Protein AF-A0A5E9G5H1-F1 (afdb_monomer_lite)

pLDDT: mean 91.34, std 8.11, range [57.41, 97.75]

Secondary structure (DSSP, 8-state):
-HHHHHHHHHHHHHHHHHHHS------GGGHHHHHHHTT--HHHHHHHTTS-HHHHHHHHTTSS--HHHHHHHHHHHHHHHHHHT-

Sequence (86 aa):
RHILRCLKRFIAREIYRILTDPHPITSVEDLRPKRVALGMSMQVTANHCGVAQGTISRLERGINVNYDLARHYRTWLDQQSATITT

Radius of gyration: 17.48 Å; chains: 1; bounding box: 41×34×41 Å

Foldseek 3Di:
DVVVVVVVVVVVVVVVCCVVPVDPPPDLCVLVVLCVVLVHDLVVLCVVLVHDSVVSVCCNVVNDPDPVSSVVSVVVSVVSVVVVVD

InterPro domains:
  IPR001387 Cro/C1-type, helix-turn-helix domain [cd00093] (29-62)
  IPR010982 Lambda repressor-like, DNA-binding domain superfamily [G3DSA:1.10.260.40] (24-84)
  IPR010982 Lambda repressor-like, DNA-binding domain superfamily [SSF47413] (27-73)

Structure (mmCIF, N/CA/C/O backbone):
data_AF-A0A5E9G5H1-F1
#
_entry.id   AF-A0A5E9G5H1-F1
#
loop_
_atom_site.group_PDB
_atom_site.id
_atom_site.type_symbol
_atom_site.label_atom_id
_atom_site.label_alt_id
_atom_site.label_comp_id
_atom_site.label_asym_id
_atom_site.label_entity_id
_atom_site.label_seq_id
_atom_site.pdbx_PDB_ins_code
_atom_site.Cartn_x
_atom_site.Cartn_y
_atom_site.Cartn_z
_atom_site.occupancy
_atom_site.B_iso_or_equiv
_atom_site.auth_seq_id
_atom_site.auth_comp_id
_atom_site.auth_asym_id
_atom_site.auth_atom_id
_atom_site.pdbx_PDB_model_num
ATOM 1 N N . ARG A 1 1 ? 15.038 -25.795 -25.981 1.00 71.94 1 ARG A N 1
ATOM 2 C CA . ARG A 1 1 ? 15.029 -24.548 -26.801 1.00 71.94 1 ARG A CA 1
ATOM 3 C C . ARG A 1 1 ? 13.681 -23.799 -26.793 1.00 71.94 1 ARG A C 1
ATOM 5 O O . ARG A 1 1 ? 13.696 -22.575 -26.793 1.00 71.94 1 ARG A O 1
ATOM 12 N N . HIS A 1 2 ? 12.524 -24.477 -26.749 1.00 88.94 2 HIS A N 1
ATOM 13 C CA . HIS A 1 2 ? 11.201 -23.825 -26.851 1.00 88.94 2 HIS A CA 1
ATOM 14 C C . HIS A 1 2 ? 10.781 -23.002 -25.620 1.00 88.94 2 HIS A C 1
ATOM 16 O O . HIS A 1 2 ? 10.186 -21.943 -25.792 1.00 88.94 2 HIS A O 1
ATOM 22 N N . ILE A 1 3 ? 11.150 -23.429 -24.407 1.00 93.75 3 ILE A N 1
ATOM 23 C CA . ILE A 1 3 ? 10.784 -22.752 -23.147 1.00 93.75 3 ILE A CA 1
ATOM 24 C C . ILE A 1 3 ? 11.292 -21.305 -23.113 1.00 93.75 3 ILE A C 1
ATOM 26 O O . ILE A 1 3 ? 10.521 -20.384 -22.863 1.00 93.75 3 ILE A O 1
ATOM 30 N N . LEU A 1 4 ? 12.561 -21.082 -23.472 1.00 96.56 4 LEU A N 1
ATOM 31 C CA . LEU A 1 4 ? 13.149 -19.738 -23.523 1.00 96.56 4 LEU A CA 1
ATOM 32 C C . LEU A 1 4 ? 12.430 -18.822 -24.523 1.00 96.56 4 LEU A C 1
ATOM 34 O O . LEU A 1 4 ? 12.256 -17.636 -24.257 1.00 96.56 4 LEU A O 1
ATOM 38 N N . ARG A 1 5 ? 11.980 -19.358 -25.665 1.00 96.38 5 ARG A N 1
ATOM 39 C CA . ARG A 1 5 ? 11.202 -18.593 -26.651 1.00 96.38 5 ARG A CA 1
ATOM 40 C C . ARG A 1 5 ? 9.825 -18.215 -26.099 1.00 96.38 5 ARG A C 1
ATOM 42 O O . ARG A 1 5 ? 9.397 -17.080 -26.294 1.00 96.38 5 ARG A O 1
ATOM 49 N N . CYS A 1 6 ? 9.148 -19.139 -25.415 1.00 96.75 6 CYS A N 1
ATOM 50 C CA . CYS A 1 6 ? 7.860 -18.874 -24.772 1.00 96.75 6 CYS A CA 1
ATOM 51 C C . CYS A 1 6 ? 7.991 -17.808 -23.679 1.00 96.75 6 CYS A C 1
ATOM 53 O O . CYS A 1 6 ? 7.219 -16.853 -23.687 1.00 96.75 6 CYS A O 1
ATOM 55 N N . LEU A 1 7 ? 9.011 -17.915 -22.822 1.00 97.75 7 LEU A N 1
ATOM 56 C CA . LEU A 1 7 ? 9.279 -16.938 -21.767 1.00 97.75 7 LEU A CA 1
ATOM 57 C C . LEU A 1 7 ? 9.546 -15.542 -22.343 1.00 97.75 7 LEU A C 1
ATOM 59 O O . LEU A 1 7 ? 8.889 -14.583 -21.954 1.00 97.75 7 LEU A O 1
ATOM 63 N N . LYS A 1 8 ? 10.444 -15.426 -23.331 1.00 96.94 8 LYS A N 1
ATOM 64 C CA . LYS A 1 8 ? 10.730 -14.141 -23.992 1.00 96.94 8 LYS A CA 1
ATOM 65 C C . LYS A 1 8 ? 9.477 -13.518 -24.606 1.00 96.94 8 LYS A C 1
ATOM 67 O O . LYS A 1 8 ? 9.258 -12.321 -24.465 1.00 96.94 8 LYS A O 1
ATOM 72 N N . ARG A 1 9 ? 8.637 -14.326 -25.264 1.00 96.88 9 ARG A N 1
ATOM 73 C CA . ARG A 1 9 ? 7.387 -13.847 -25.872 1.00 96.88 9 ARG A CA 1
ATOM 74 C C . ARG A 1 9 ? 6.356 -13.430 -24.823 1.00 96.88 9 ARG A C 1
ATOM 76 O O . ARG A 1 9 ? 5.610 -12.492 -25.075 1.00 96.88 9 ARG A O 1
ATOM 83 N N . PHE A 1 10 ? 6.298 -14.114 -23.682 1.00 97.00 10 PHE A N 1
ATOM 84 C CA . PHE A 1 10 ? 5.446 -13.724 -22.561 1.00 97.00 10 PHE A CA 1
ATOM 85 C C . PHE A 1 10 ? 5.890 -12.376 -21.984 1.00 97.00 10 PHE A C 1
ATOM 87 O O . PHE A 1 10 ? 5.096 -11.444 -21.964 1.00 97.00 10 PHE A O 1
ATOM 94 N N . ILE A 1 11 ? 7.176 -12.238 -21.647 1.00 95.31 11 ILE A N 1
ATOM 95 C CA . ILE A 1 11 ? 7.750 -10.990 -21.123 1.00 95.31 11 ILE A CA 1
ATOM 96 C C . ILE A 1 11 ? 7.511 -9.828 -22.095 1.00 95.31 11 ILE A C 1
ATOM 98 O O . ILE A 1 11 ? 7.030 -8.779 -21.685 1.00 95.31 11 ILE A O 1
ATOM 102 N N . ALA A 1 12 ? 7.784 -10.014 -23.391 1.00 97.31 12 ALA A N 1
ATOM 103 C CA . ALA A 1 12 ? 7.580 -8.967 -24.393 1.00 97.31 12 ALA A CA 1
ATOM 104 C C . ALA A 1 12 ? 6.111 -8.526 -24.506 1.00 97.31 12 ALA A C 1
ATOM 106 O O . ALA A 1 12 ? 5.846 -7.338 -24.662 1.00 97.31 12 ALA A O 1
ATOM 107 N N . ARG A 1 13 ? 5.156 -9.463 -24.408 1.00 95.62 13 ARG A N 1
ATOM 108 C CA . ARG A 1 13 ? 3.721 -9.134 -24.389 1.00 95.62 13 ARG A CA 1
ATOM 109 C C . ARG A 1 13 ? 3.329 -8.371 -23.134 1.00 95.62 13 ARG A C 1
ATOM 111 O O . ARG A 1 13 ? 2.530 -7.451 -23.236 1.00 95.62 13 ARG A O 1
ATOM 118 N N . GLU A 1 14 ? 3.882 -8.747 -21.986 1.00 93.75 14 GLU A N 1
ATOM 119 C CA . GLU A 1 14 ? 3.569 -8.091 -20.720 1.00 93.75 14 GLU A CA 1
ATOM 120 C C . GLU A 1 14 ? 4.120 -6.660 -20.685 1.00 93.75 14 GLU A C 1
ATOM 122 O O . GLU A 1 14 ? 3.402 -5.724 -20.346 1.00 93.75 14 GLU A O 1
ATOM 127 N N . ILE A 1 15 ? 5.354 -6.466 -21.166 1.00 93.06 15 ILE A N 1
ATOM 128 C CA . ILE A 1 15 ? 5.942 -5.135 -21.364 1.00 93.06 15 ILE A CA 1
ATOM 129 C C . ILE A 1 15 ? 5.096 -4.318 -22.344 1.00 93.06 15 ILE A C 1
ATOM 131 O O . ILE A 1 15 ? 4.743 -3.185 -22.037 1.00 93.06 15 ILE A O 1
ATOM 135 N N . TYR A 1 16 ? 4.746 -4.887 -23.504 1.00 95.06 16 TYR A N 1
ATOM 136 C CA . TYR A 1 16 ? 3.909 -4.202 -24.489 1.00 95.06 16 TYR A CA 1
ATOM 137 C C . TYR A 1 16 ? 2.574 -3.764 -23.878 1.00 95.06 16 TYR A C 1
ATOM 139 O O . TYR A 1 16 ? 2.231 -2.596 -24.001 1.00 95.06 16 TYR A O 1
ATOM 147 N N . ARG A 1 17 ? 1.881 -4.654 -23.151 1.00 90.31 17 ARG A N 1
ATOM 148 C CA . ARG A 1 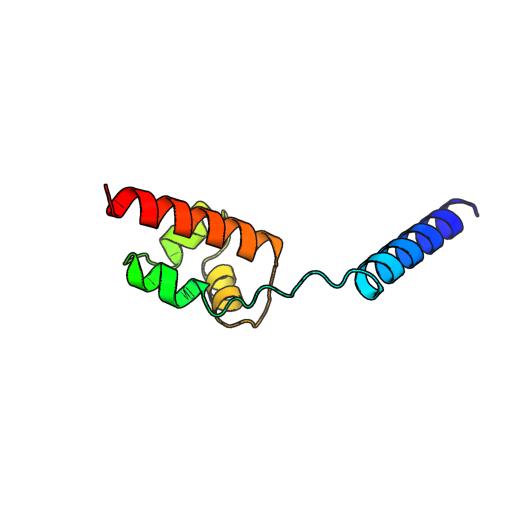17 ? 0.612 -4.347 -22.477 1.00 90.31 17 ARG A CA 1
ATOM 149 C C . ARG A 1 17 ? 0.749 -3.163 -21.521 1.00 90.31 17 ARG A C 1
ATOM 151 O O . ARG A 1 17 ? -0.060 -2.248 -21.601 1.00 90.31 17 ARG A O 1
ATOM 158 N N . ILE A 1 18 ? 1.776 -3.160 -20.668 1.00 88.38 18 ILE A N 1
ATOM 159 C CA . ILE A 1 18 ? 2.024 -2.076 -19.701 1.00 88.38 18 ILE A CA 1
ATOM 160 C C . ILE A 1 18 ? 2.330 -0.749 -20.410 1.00 88.38 18 ILE A C 1
ATOM 162 O O . ILE A 1 18 ? 1.901 0.303 -19.947 1.00 88.38 18 ILE A O 1
ATOM 166 N N . LEU A 1 19 ? 3.064 -0.786 -21.526 1.00 90.81 19 LEU A N 1
ATOM 167 C CA . LEU A 1 19 ? 3.394 0.414 -22.298 1.00 90.81 19 LEU A CA 1
ATOM 168 C C . LEU A 1 19 ? 2.185 0.983 -23.053 1.00 90.81 19 LEU A C 1
ATOM 170 O O . LEU A 1 19 ? 2.078 2.199 -23.184 1.00 90.81 19 LEU A O 1
ATOM 174 N N . THR A 1 20 ? 1.300 0.128 -23.574 1.00 93.38 20 THR A N 1
ATOM 175 C CA . THR A 1 20 ? 0.133 0.557 -24.364 1.00 93.38 20 THR A CA 1
ATOM 176 C C . THR A 1 20 ? -1.091 0.897 -23.527 1.00 93.38 20 THR A C 1
ATOM 178 O O . THR A 1 20 ? -1.883 1.736 -23.936 1.00 93.38 20 THR A O 1
ATOM 181 N N . ASP A 1 21 ? -1.256 0.236 -22.385 1.00 83.44 21 ASP A N 1
ATOM 182 C CA . ASP A 1 21 ? -2.342 0.467 -21.435 1.00 83.44 21 ASP A CA 1
ATOM 183 C C . ASP A 1 21 ? -1.743 0.629 -20.031 1.00 83.44 21 ASP A C 1
ATOM 185 O O . ASP A 1 21 ? -1.807 -0.291 -19.197 1.00 83.44 21 ASP A O 1
ATOM 189 N N . PRO A 1 22 ? -1.069 1.771 -19.780 1.00 75.62 22 PRO A N 1
ATOM 190 C CA . PRO A 1 22 ? -0.525 2.060 -18.471 1.00 75.62 22 PR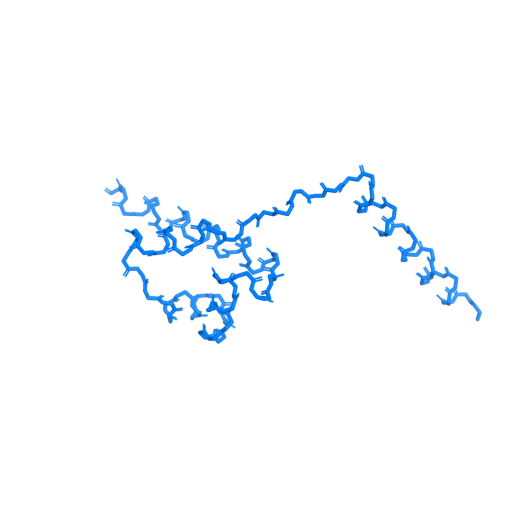O A CA 1
ATOM 191 C C . PRO A 1 22 ? -1.691 2.173 -17.495 1.00 75.62 22 PRO A C 1
ATOM 193 O O . PRO A 1 22 ? -2.396 3.180 -17.442 1.00 75.62 22 PRO A O 1
ATOM 196 N N . HIS A 1 23 ? -1.890 1.117 -16.707 1.00 68.44 23 HIS A N 1
ATOM 197 C CA . HIS A 1 23 ? -2.847 1.161 -15.617 1.00 68.44 23 HIS A CA 1
ATOM 198 C C . HIS A 1 23 ? -2.451 2.311 -14.689 1.00 68.44 23 HIS A C 1
ATOM 200 O O . HIS A 1 23 ? -1.282 2.387 -14.288 1.00 68.44 23 HIS A O 1
ATOM 206 N N . PRO A 1 24 ? -3.389 3.207 -14.337 1.00 65.81 24 PRO A N 1
ATOM 207 C CA . PRO A 1 24 ? -3.075 4.331 -13.482 1.00 65.81 24 PRO A CA 1
ATOM 208 C C . PRO A 1 24 ? -2.528 3.798 -12.161 1.00 65.81 24 PRO A C 1
ATOM 210 O O . PRO A 1 24 ? -3.198 3.051 -11.439 1.00 65.81 24 PRO A O 1
ATOM 213 N N . ILE A 1 25 ? -1.288 4.184 -11.859 1.00 68.06 25 ILE A N 1
ATOM 214 C CA . ILE A 1 25 ? -0.663 3.964 -10.561 1.00 68.06 25 ILE A CA 1
ATOM 215 C C . ILE A 1 25 ? -1.581 4.628 -9.539 1.00 68.06 25 ILE A C 1
ATOM 217 O O . ILE A 1 25 ? -1.641 5.852 -9.436 1.00 68.06 25 ILE A O 1
ATOM 221 N N . THR A 1 26 ? -2.370 3.823 -8.831 1.00 72.31 26 THR A N 1
ATOM 222 C CA . THR A 1 26 ? -3.327 4.358 -7.865 1.00 72.31 26 THR A CA 1
ATOM 223 C C . THR A 1 26 ? -2.542 4.805 -6.639 1.00 72.31 26 THR A C 1
ATOM 225 O O . THR A 1 26 ? -2.100 3.965 -5.849 1.00 72.31 26 THR A O 1
ATOM 228 N N . SER A 1 27 ? -2.346 6.122 -6.512 1.00 84.50 27 SER A N 1
ATOM 229 C CA . SER A 1 27 ? -1.633 6.753 -5.393 1.00 84.50 27 SER A CA 1
ATOM 230 C C . SER A 1 27 ? -2.134 6.218 -4.059 1.00 84.50 27 SER A C 1
ATOM 232 O O . SER A 1 27 ? -3.336 6.181 -3.848 1.00 84.50 27 SER A O 1
ATOM 234 N N . VAL A 1 28 ? -1.221 5.814 -3.173 1.00 91.19 28 VAL A N 1
AT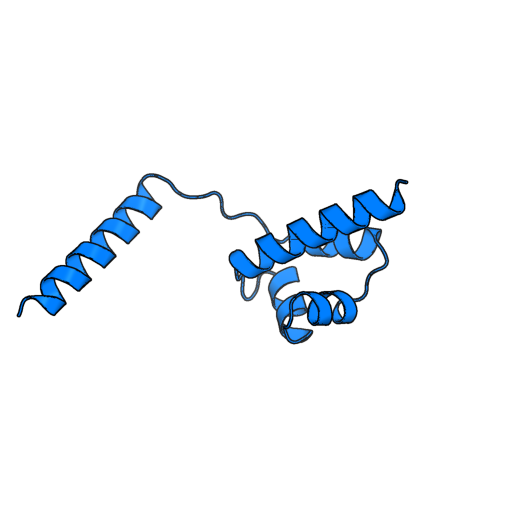OM 235 C CA . VAL A 1 28 ? -1.499 5.269 -1.826 1.00 91.19 28 VAL A CA 1
ATOM 236 C C . VAL A 1 28 ? -1.747 6.335 -0.759 1.00 91.19 28 VAL A C 1
ATOM 238 O O . VAL A 1 28 ? -1.982 6.001 0.401 1.00 91.19 28 VAL A O 1
ATOM 241 N N . GLU A 1 29 ? -1.707 7.610 -1.142 1.00 91.19 29 GLU A N 1
ATOM 242 C CA . GLU A 1 29 ? -1.860 8.751 -0.235 1.00 91.19 29 GLU A CA 1
ATOM 243 C C . GLU A 1 29 ? -3.248 8.821 0.415 1.00 91.19 29 GLU A C 1
ATOM 245 O O . GLU A 1 29 ? -3.387 9.377 1.501 1.00 91.19 29 GLU A O 1
ATOM 250 N N . ASP A 1 30 ? -4.263 8.210 -0.200 1.00 92.56 30 ASP A N 1
ATOM 251 C CA . ASP A 1 30 ? -5.640 8.174 0.297 1.00 92.56 30 ASP A CA 1
ATOM 252 C C . ASP A 1 30 ? -5.846 7.191 1.463 1.00 92.56 30 ASP A C 1
ATOM 254 O O . ASP A 1 30 ? -6.736 7.381 2.296 1.00 92.56 30 ASP A O 1
ATOM 258 N N . LEU A 1 31 ? -5.004 6.157 1.560 1.00 94.44 31 LEU A N 1
ATOM 259 C CA . LEU A 1 31 ? -5.175 5.049 2.503 1.00 94.44 31 LEU A CA 1
ATOM 260 C C . LEU A 1 31 ? -5.116 5.500 3.963 1.00 94.44 31 LEU A C 1
ATOM 262 O O . LEU A 1 31 ? -5.988 5.166 4.768 1.00 94.44 31 LEU A O 1
ATOM 266 N N . ARG A 1 32 ? -4.082 6.271 4.316 1.00 96.25 32 ARG A N 1
ATOM 267 C CA . ARG A 1 32 ? -3.867 6.711 5.697 1.00 96.25 32 ARG A CA 1
ATOM 268 C C . ARG A 1 32 ? -4.958 7.682 6.167 1.00 96.25 32 ARG A C 1
ATOM 270 O O . ARG A 1 32 ? -5.494 7.436 7.248 1.00 96.25 32 ARG A O 1
ATOM 277 N N . PRO A 1 33 ? -5.320 8.738 5.411 1.00 95.69 33 PRO A N 1
ATOM 278 C CA . PRO A 1 33 ? -6.445 9.601 5.758 1.00 95.69 33 PRO A CA 1
ATOM 279 C C . PRO A 1 33 ? -7.750 8.826 5.949 1.00 95.69 33 PRO A C 1
ATOM 281 O O . PRO A 1 33 ? -8.400 9.004 6.976 1.00 95.69 33 PRO A O 1
ATOM 284 N N . LYS A 1 34 ? -8.096 7.909 5.031 1.00 95.69 34 LYS A N 1
ATOM 285 C CA . LYS A 1 34 ? -9.308 7.082 5.149 1.00 95.69 34 LYS A CA 1
ATOM 286 C C . LYS A 1 34 ? -9.306 6.233 6.421 1.00 95.69 34 LYS A C 1
ATOM 288 O O . LYS A 1 34 ? -10.279 6.245 7.167 1.00 95.69 34 LYS A O 1
ATOM 293 N N . ARG A 1 35 ? -8.203 5.538 6.717 1.00 96.31 35 ARG A N 1
ATOM 294 C CA . ARG A 1 35 ? -8.085 4.724 7.938 1.00 96.31 35 ARG A CA 1
ATOM 295 C C . ARG A 1 35 ? -8.242 5.562 9.207 1.00 96.31 35 ARG A C 1
ATOM 297 O O . ARG A 1 35 ? -8.912 5.135 10.144 1.00 96.31 35 ARG A O 1
ATOM 304 N N . VAL A 1 36 ? -7.612 6.737 9.246 1.00 96.38 36 VAL A N 1
ATOM 305 C CA . VAL A 1 36 ? -7.685 7.646 10.399 1.00 96.38 36 VAL A CA 1
ATOM 306 C C . VAL A 1 36 ? -9.095 8.207 10.570 1.00 96.38 36 VAL A C 1
ATOM 308 O O . VAL A 1 36 ? -9.570 8.260 11.700 1.00 96.38 36 VAL A O 1
ATOM 311 N N . ALA A 1 37 ? -9.786 8.550 9.480 1.00 95.06 37 ALA A N 1
ATOM 312 C CA . ALA A 1 37 ? -11.178 9.000 9.523 1.00 95.06 37 ALA A CA 1
ATOM 313 C C . ALA A 1 37 ? -12.125 7.933 10.102 1.00 95.06 37 ALA A C 1
ATOM 315 O O . ALA A 1 37 ? -13.079 8.270 10.794 1.00 95.06 37 ALA A O 1
ATOM 316 N N . LEU A 1 38 ? -11.822 6.650 9.885 1.00 94.69 38 LEU A N 1
ATOM 317 C CA . LEU A 1 38 ? -12.548 5.519 10.472 1.00 94.69 38 LEU A CA 1
ATOM 318 C C . LEU A 1 38 ? -12.091 5.163 11.900 1.00 94.69 38 LEU A C 1
ATOM 320 O O . LEU A 1 38 ? -12.567 4.184 12.468 1.00 94.69 38 LEU A O 1
ATOM 324 N N . GLY A 1 39 ? -11.130 5.895 12.478 1.00 94.88 39 GLY A N 1
ATOM 325 C CA . GLY A 1 39 ? -10.597 5.623 13.818 1.00 94.88 39 GLY A CA 1
ATOM 326 C C . GLY A 1 39 ? -9.826 4.301 13.940 1.00 94.88 39 GLY A C 1
ATOM 327 O O . GLY A 1 39 ? -9.608 3.808 15.045 1.00 94.88 39 GLY A O 1
ATOM 328 N N . MET A 1 40 ? -9.403 3.701 12.823 1.00 95.00 40 MET A N 1
ATOM 329 C CA . MET A 1 40 ? -8.798 2.369 12.816 1.00 95.00 40 MET A CA 1
ATOM 330 C C . MET A 1 40 ? -7.287 2.411 13.050 1.00 95.00 40 MET A C 1
ATOM 332 O O . MET A 1 40 ? -6.557 3.233 12.484 1.00 95.00 40 MET A O 1
ATOM 336 N N . SER A 1 41 ? -6.778 1.465 13.840 1.00 96.06 41 SER A N 1
ATOM 337 C CA . SER A 1 41 ? -5.336 1.290 14.014 1.00 96.06 41 SER A CA 1
ATOM 338 C C . SER A 1 41 ? -4.725 0.539 12.829 1.00 96.06 41 SER A C 1
ATOM 340 O O . SER A 1 41 ? -5.377 -0.267 12.164 1.00 96.06 41 SER A O 1
ATOM 342 N N . MET A 1 42 ? -3.432 0.757 12.585 1.00 96.25 42 MET A N 1
ATOM 343 C CA . MET A 1 42 ? -2.704 0.020 11.544 1.00 96.25 42 MET A CA 1
ATOM 344 C C . MET A 1 42 ? -2.683 -1.488 11.807 1.00 96.25 42 MET A C 1
ATOM 346 O O . MET A 1 42 ? -2.584 -2.268 10.867 1.00 96.25 42 MET A O 1
ATOM 350 N N . GLN A 1 43 ? -2.758 -1.897 13.076 1.00 96.94 43 GLN A N 1
ATOM 351 C CA . GLN A 1 43 ? -2.754 -3.301 13.468 1.00 96.94 43 GLN A CA 1
ATOM 352 C C . GLN A 1 43 ? -4.074 -3.993 13.114 1.00 96.94 43 GLN A C 1
ATOM 354 O O . GLN A 1 43 ? -4.047 -5.122 12.636 1.00 96.94 43 GLN A O 1
ATOM 359 N N . VAL A 1 44 ? -5.213 -3.304 13.251 1.00 96.25 44 VAL A N 1
ATOM 360 C CA . VAL A 1 44 ? -6.519 -3.827 12.806 1.00 96.25 44 VAL A CA 1
ATOM 361 C C . VAL A 1 44 ? -6.497 -4.087 11.300 1.00 96.25 44 VAL A C 1
ATOM 363 O O . VAL A 1 44 ? -6.849 -5.173 10.847 1.00 96.25 44 VAL A O 1
ATOM 366 N N . THR A 1 45 ? -5.996 -3.124 10.529 1.00 95.31 45 THR A N 1
ATOM 367 C CA . THR A 1 45 ? -5.818 -3.277 9.083 1.00 95.31 45 THR A CA 1
ATOM 368 C C . THR A 1 45 ? -4.864 -4.415 8.732 1.00 95.31 45 THR A C 1
ATOM 370 O O . THR A 1 45 ? -5.139 -5.203 7.832 1.00 95.31 45 THR A O 1
ATOM 373 N N . ALA A 1 46 ? -3.733 -4.507 9.433 1.00 96.62 46 ALA A N 1
ATOM 374 C CA . ALA A 1 46 ? -2.729 -5.537 9.202 1.00 96.62 46 ALA A CA 1
ATOM 375 C C . ALA A 1 46 ? -3.315 -6.942 9.402 1.00 96.62 46 ALA A C 1
ATOM 377 O O . ALA A 1 46 ? -3.119 -7.812 8.554 1.00 96.62 46 ALA A O 1
ATOM 378 N N . ASN A 1 47 ? -4.105 -7.121 10.464 1.00 96.62 47 ASN A N 1
ATOM 379 C CA . ASN A 1 47 ? -4.811 -8.364 10.754 1.00 96.62 47 ASN A CA 1
ATOM 380 C C . ASN A 1 47 ? -5.816 -8.716 9.650 1.00 96.62 47 ASN A C 1
ATOM 382 O O . ASN A 1 47 ? -5.834 -9.856 9.198 1.00 96.62 47 ASN A O 1
ATOM 386 N N . HIS A 1 48 ? -6.609 -7.747 9.178 1.00 95.19 48 HIS A N 1
ATOM 387 C CA . HIS A 1 48 ? -7.568 -7.981 8.094 1.00 95.19 48 HIS A CA 1
ATOM 388 C C . HIS A 1 48 ? -6.877 -8.369 6.779 1.00 95.19 48 HIS A C 1
ATOM 390 O O . HIS A 1 48 ? -7.286 -9.308 6.103 1.00 95.19 48 HIS A O 1
ATOM 396 N N . CYS A 1 49 ? -5.797 -7.672 6.430 1.00 93.88 49 CYS A N 1
ATOM 397 C CA . CYS A 1 49 ? -5.044 -7.934 5.209 1.00 93.88 49 CYS A CA 1
ATOM 398 C C . CYS A 1 49 ? -4.091 -9.140 5.317 1.00 93.88 49 CYS A C 1
ATOM 400 O O . CYS A 1 49 ? -3.423 -9.455 4.334 1.00 93.88 49 CYS A O 1
ATOM 402 N N . GLY A 1 50 ? -3.975 -9.787 6.483 1.00 96.00 50 GLY A N 1
ATOM 403 C CA . GLY A 1 50 ? -3.071 -10.923 6.695 1.00 96.00 50 GLY A CA 1
ATOM 404 C C . GLY A 1 50 ? -1.585 -10.577 6.541 1.00 96.00 50 GLY A C 1
ATOM 405 O O . GLY A 1 50 ? -0.791 -11.414 6.116 1.00 96.00 50 GLY A O 1
ATOM 406 N N . VAL A 1 51 ? -1.191 -9.337 6.849 1.00 96.38 51 VAL A N 1
ATOM 407 C CA . VAL A 1 51 ? 0.190 -8.846 6.700 1.00 96.38 51 VAL A CA 1
ATOM 408 C C . VAL A 1 51 ? 0.729 -8.289 8.013 1.00 96.38 51 VAL A C 1
ATOM 410 O O . VAL A 1 51 ? -0.017 -7.946 8.920 1.00 96.38 51 VAL A O 1
ATOM 413 N N . ALA A 1 52 ? 2.049 -8.132 8.119 1.00 96.69 52 ALA A N 1
ATOM 414 C CA . ALA A 1 52 ? 2.649 -7.444 9.258 1.00 96.69 52 ALA A CA 1
ATOM 415 C C . ALA A 1 52 ? 2.280 -5.946 9.277 1.00 96.69 52 ALA A C 1
ATOM 417 O O . ALA A 1 52 ? 2.244 -5.290 8.233 1.00 96.69 52 ALA A O 1
ATOM 418 N N . GLN A 1 53 ? 2.129 -5.354 10.468 1.00 96.88 53 GLN A N 1
ATOM 419 C CA . GLN A 1 53 ? 1.864 -3.913 10.632 1.00 96.88 53 GLN A CA 1
ATOM 420 C C . GLN A 1 53 ? 2.917 -3.033 9.935 1.00 96.88 53 GLN A C 1
ATOM 422 O O . GLN A 1 53 ? 2.592 -2.004 9.340 1.00 96.88 53 GLN A O 1
ATOM 427 N N . GLY A 1 54 ? 4.18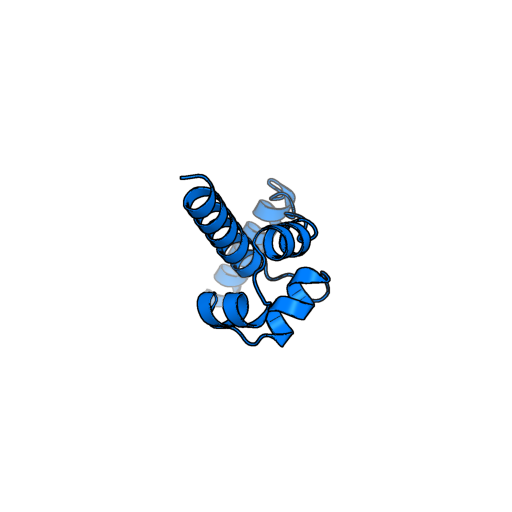6 -3.458 9.942 1.00 96.75 54 GLY A N 1
ATOM 428 C CA . GLY A 1 54 ? 5.263 -2.776 9.221 1.00 96.75 54 GLY A CA 1
ATOM 429 C C . GLY A 1 54 ? 5.060 -2.736 7.700 1.00 96.75 54 GLY A C 1
ATOM 430 O O . GLY A 1 54 ? 5.541 -1.815 7.042 1.00 96.75 54 GLY A O 1
ATOM 431 N N . THR A 1 55 ? 4.329 -3.697 7.128 1.00 95.75 55 THR A N 1
ATOM 432 C CA . THR A 1 55 ? 3.942 -3.697 5.709 1.00 95.75 55 THR A CA 1
ATOM 433 C C . THR A 1 55 ? 2.893 -2.626 5.433 1.00 95.75 55 THR A C 1
ATOM 435 O O . THR A 1 55 ? 3.088 -1.840 4.510 1.00 95.75 55 THR A O 1
ATOM 438 N N . ILE A 1 56 ? 1.864 -2.501 6.281 1.00 96.31 56 ILE A N 1
ATOM 439 C CA . ILE A 1 56 ? 0.882 -1.404 6.189 1.00 96.31 56 ILE A CA 1
ATOM 440 C C . ILE A 1 56 ? 1.577 -0.045 6.338 1.00 96.31 56 ILE A C 1
ATOM 442 O O . ILE A 1 56 ? 1.337 0.865 5.555 1.00 96.31 56 ILE A O 1
ATOM 446 N N . SER A 1 57 ? 2.528 0.078 7.270 1.00 95.81 57 SER A N 1
ATOM 447 C CA . SER A 1 57 ? 3.319 1.304 7.443 1.00 95.81 57 SER A CA 1
ATOM 448 C C . SER A 1 57 ? 4.118 1.697 6.208 1.00 95.81 57 SER A C 1
ATOM 450 O O . SER A 1 57 ? 4.196 2.877 5.870 1.00 95.81 57 SER A O 1
ATOM 452 N N . ARG A 1 58 ? 4.775 0.738 5.553 1.00 95.94 58 ARG A N 1
ATOM 453 C CA . ARG A 1 58 ? 5.547 1.007 4.332 1.00 95.94 58 ARG A CA 1
ATOM 454 C C . ARG A 1 58 ? 4.635 1.335 3.155 1.00 95.94 58 ARG A C 1
ATOM 456 O O . ARG A 1 58 ? 4.994 2.205 2.367 1.00 95.94 58 ARG A O 1
ATOM 463 N N . LEU A 1 59 ? 3.478 0.679 3.076 1.00 94.50 59 LEU A N 1
ATOM 464 C CA . LEU A 1 59 ? 2.464 0.931 2.059 1.00 94.50 59 LEU A CA 1
ATOM 465 C C . LEU A 1 59 ? 1.890 2.347 2.180 1.00 94.50 59 LEU A C 1
ATOM 467 O O . LEU A 1 59 ? 1.936 3.094 1.213 1.00 94.50 59 LEU A O 1
ATOM 471 N N . GLU A 1 60 ? 1.439 2.748 3.373 1.00 94.94 60 GLU A N 1
ATOM 472 C CA . GLU A 1 60 ? 0.880 4.088 3.630 1.00 94.94 60 GLU A CA 1
ATOM 473 C C . GLU A 1 60 ? 1.892 5.223 3.412 1.00 94.94 60 GLU A C 1
ATOM 475 O O . GLU A 1 60 ? 1.501 6.367 3.216 1.00 94.94 60 GLU A O 1
ATOM 480 N N . ARG A 1 61 ? 3.196 4.924 3.461 1.00 93.56 61 ARG A N 1
ATOM 481 C CA . ARG A 1 61 ? 4.281 5.880 3.183 1.00 93.56 61 ARG A CA 1
ATOM 482 C C . ARG A 1 61 ? 4.775 5.848 1.734 1.00 93.56 61 ARG A C 1
ATOM 484 O O . ARG A 1 61 ? 5.709 6.570 1.415 1.00 93.56 61 ARG A O 1
ATOM 491 N N . GLY A 1 62 ? 4.238 4.967 0.890 1.00 90.19 62 GLY A N 1
ATOM 492 C CA . GLY A 1 62 ? 4.684 4.817 -0.499 1.00 90.19 62 GLY A CA 1
ATOM 493 C C . GLY A 1 62 ? 6.074 4.188 -0.684 1.00 90.19 62 GLY A C 1
ATOM 494 O O . GLY A 1 62 ? 6.600 4.207 -1.789 1.00 90.19 62 GLY A O 1
ATOM 495 N N . ILE A 1 63 ? 6.681 3.607 0.359 1.00 88.81 63 ILE A N 1
ATOM 496 C CA . ILE A 1 63 ? 8.061 3.074 0.303 1.00 88.81 63 ILE A CA 1
ATOM 497 C C . ILE A 1 63 ? 8.124 1.723 -0.428 1.00 88.81 63 ILE A C 1
ATOM 499 O O . ILE A 1 63 ? 9.105 1.412 -1.096 1.00 88.81 63 ILE A O 1
ATOM 503 N N . ASN A 1 64 ? 7.097 0.886 -0.279 1.00 83.56 64 ASN A N 1
ATOM 504 C CA . ASN A 1 64 ? 6.980 -0.391 -0.985 1.00 83.56 64 ASN A CA 1
ATOM 505 C C . ASN A 1 64 ? 5.511 -0.591 -1.355 1.00 83.56 64 ASN A C 1
ATOM 507 O O . ASN A 1 64 ? 4.720 -1.109 -0.561 1.00 83.56 64 ASN A O 1
ATOM 511 N N . VAL A 1 65 ? 5.147 -0.080 -2.531 1.00 82.62 65 VAL A N 1
ATOM 512 C CA . VAL A 1 65 ? 3.767 -0.090 -3.010 1.00 82.62 65 VAL A CA 1
ATOM 513 C C . VAL A 1 65 ? 3.473 -1.435 -3.656 1.00 82.62 65 VAL A C 1
ATOM 515 O O . VAL A 1 65 ? 3.791 -1.682 -4.816 1.00 82.62 65 VAL A O 1
ATOM 518 N N . ASN A 1 66 ? 2.838 -2.309 -2.883 1.00 89.81 66 ASN A N 1
ATOM 519 C CA . ASN A 1 66 ? 2.149 -3.468 -3.424 1.00 89.81 66 ASN A CA 1
ATOM 520 C C . ASN A 1 66 ? 0.735 -3.030 -3.843 1.00 89.81 66 ASN A C 1
ATOM 522 O O . ASN A 1 66 ? -0.101 -2.733 -2.988 1.00 89.81 66 ASN A O 1
ATOM 526 N N . TYR A 1 67 ? 0.484 -2.969 -5.153 1.00 87.81 67 TYR A N 1
ATOM 527 C CA . TYR A 1 67 ? -0.782 -2.485 -5.709 1.00 87.81 67 TYR A CA 1
ATOM 528 C C . TYR A 1 67 ? -1.973 -3.399 -5.414 1.00 87.81 67 TYR A C 1
ATOM 530 O O . TYR A 1 67 ? -3.074 -2.894 -5.198 1.00 87.81 67 TYR A O 1
ATOM 538 N N . ASP A 1 68 ? -1.764 -4.713 -5.345 1.00 90.12 68 ASP A N 1
ATOM 539 C CA . ASP A 1 68 ? -2.826 -5.664 -5.003 1.00 90.12 68 ASP A CA 1
ATOM 540 C C . ASP A 1 68 ? -3.245 -5.497 -3.543 1.00 90.12 68 ASP A C 1
ATOM 542 O O . ASP A 1 68 ? -4.434 -5.398 -3.234 1.00 90.12 68 ASP A O 1
ATOM 546 N N . LEU A 1 69 ? -2.262 -5.346 -2.650 1.00 93.38 69 LEU A N 1
ATOM 547 C CA . LEU A 1 69 ? -2.511 -5.030 -1.248 1.00 93.38 69 LEU A CA 1
ATOM 548 C C . LEU A 1 69 ? -3.2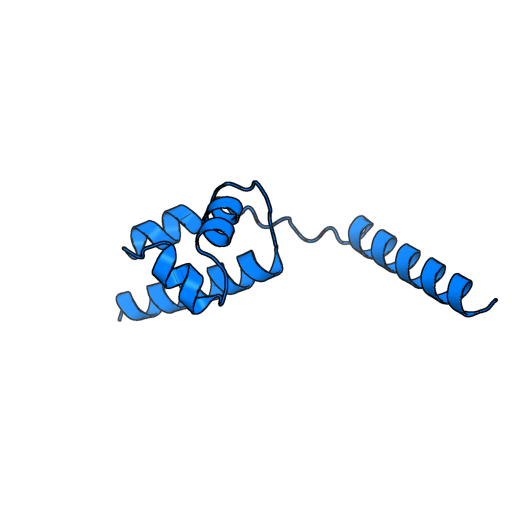01 -3.667 -1.100 1.00 93.38 69 LEU A C 1
ATOM 550 O O . LEU A 1 69 ? -4.148 -3.551 -0.327 1.00 93.38 69 LEU A O 1
ATOM 554 N N . ALA A 1 70 ? -2.767 -2.646 -1.846 1.00 94.06 70 ALA A N 1
ATOM 555 C CA . ALA A 1 70 ? -3.392 -1.323 -1.831 1.00 94.06 70 ALA A CA 1
ATOM 556 C C . ALA A 1 70 ? -4.855 -1.373 -2.294 1.00 94.06 70 ALA A C 1
ATOM 558 O O . ALA A 1 70 ? -5.710 -0.715 -1.705 1.00 94.06 70 ALA A O 1
ATOM 559 N N . ARG A 1 71 ? -5.153 -2.161 -3.334 1.00 92.88 71 ARG A N 1
ATOM 560 C CA . ARG A 1 71 ? -6.515 -2.373 -3.835 1.00 92.88 71 ARG A CA 1
ATOM 561 C C . ARG A 1 71 ? -7.381 -3.058 -2.783 1.00 92.88 71 ARG A C 1
ATOM 563 O O . ARG A 1 71 ? -8.430 -2.523 -2.445 1.00 92.88 71 ARG A O 1
ATOM 570 N N . HIS A 1 72 ? -6.924 -4.186 -2.239 1.00 93.81 72 HIS A N 1
ATOM 571 C CA . HIS A 1 72 ? -7.650 -4.930 -1.206 1.00 93.81 72 HIS A CA 1
ATOM 572 C C . HIS A 1 72 ? -7.925 -4.060 0.027 1.00 93.81 72 HIS A C 1
ATOM 574 O O . HIS A 1 72 ? -9.052 -3.984 0.511 1.00 93.81 72 HIS A O 1
ATOM 580 N N . TYR A 1 73 ? -6.902 -3.336 0.482 1.00 95.31 73 TYR A N 1
ATOM 581 C CA . TYR A 1 73 ? -7.003 -2.421 1.610 1.00 95.31 73 TYR A CA 1
ATOM 582 C C . TYR A 1 73 ? -8.024 -1.297 1.355 1.00 95.31 73 TYR A C 1
ATOM 584 O O . TYR A 1 73 ? -8.869 -1.053 2.215 1.00 95.31 73 TYR A O 1
ATOM 592 N N . ARG A 1 74 ? -8.022 -0.657 0.174 1.00 94.81 74 ARG A N 1
ATOM 593 C CA . ARG A 1 74 ? -9.046 0.349 -0.180 1.00 94.81 74 ARG A CA 1
ATOM 594 C C . ARG A 1 74 ? -10.452 -0.219 -0.155 1.00 94.81 74 ARG A C 1
ATOM 596 O O . ARG A 1 74 ? -11.312 0.359 0.495 1.00 94.81 74 ARG A O 1
ATOM 603 N N . THR A 1 75 ? -10.669 -1.345 -0.834 1.00 95.12 75 THR A N 1
ATOM 604 C CA . THR A 1 75 ? -11.988 -1.983 -0.899 1.00 95.12 75 THR A CA 1
ATOM 605 C C . THR A 1 75 ? -12.521 -2.277 0.495 1.00 95.12 75 THR A C 1
ATOM 607 O O . THR A 1 75 ? -13.689 -2.019 0.771 1.00 95.12 75 THR A O 1
ATOM 610 N N . TRP A 1 76 ? -11.662 -2.753 1.394 1.00 95.81 76 TRP A N 1
ATOM 611 C CA . TRP A 1 76 ? -12.055 -2.976 2.775 1.00 95.81 76 TRP A CA 1
ATOM 612 C C . TRP A 1 76 ? -12.386 -1.673 3.515 1.00 95.81 76 TRP A C 1
ATOM 614 O O . TRP A 1 76 ? -13.436 -1.596 4.145 1.00 95.81 76 TRP A O 1
ATOM 624 N N . LEU A 1 77 ? -11.561 -0.623 3.409 1.00 95.75 77 LEU A N 1
ATOM 625 C CA . LEU A 1 77 ? -11.862 0.681 4.024 1.00 95.75 77 LEU A CA 1
ATOM 626 C C . LEU A 1 77 ? -13.206 1.253 3.547 1.00 95.75 77 LEU A C 1
ATOM 628 O O . LEU A 1 77 ? -13.965 1.782 4.356 1.00 95.75 77 LEU A O 1
ATOM 632 N N . ASP A 1 78 ? -13.516 1.111 2.258 1.00 95.06 78 ASP A N 1
ATOM 633 C CA . ASP A 1 78 ? -14.776 1.580 1.677 1.00 95.06 78 ASP A CA 1
ATOM 634 C C . ASP A 1 78 ? -15.989 0.758 2.179 1.00 95.06 78 ASP A C 1
ATOM 636 O O . ASP A 1 78 ? -17.082 1.294 2.348 1.00 95.06 78 ASP A O 1
ATOM 640 N N . GLN A 1 79 ? -15.814 -0.530 2.499 1.00 94.94 79 GLN A N 1
ATOM 641 C CA . GLN A 1 79 ? -16.858 -1.336 3.156 1.00 94.94 79 GLN A CA 1
ATOM 642 C C . GLN A 1 79 ? -17.094 -0.901 4.610 1.00 94.94 79 GLN A C 1
ATOM 644 O O . GLN A 1 79 ? -18.229 -0.875 5.093 1.00 94.94 79 GLN A O 1
ATOM 649 N N . GLN A 1 80 ? -16.022 -0.551 5.323 1.00 93.81 80 GLN A N 1
ATOM 650 C CA . GLN A 1 80 ? -16.112 -0.101 6.711 1.00 93.81 80 GLN A CA 1
ATOM 651 C C . GLN A 1 80 ? -16.775 1.277 6.816 1.00 93.81 80 GLN A C 1
ATOM 653 O O . GLN A 1 80 ? -17.606 1.487 7.696 1.00 93.81 80 GLN A O 1
ATOM 658 N N . SER A 1 81 ? -16.479 2.197 5.893 1.00 92.12 81 SER A N 1
ATOM 659 C CA . SER A 1 81 ? -17.139 3.509 5.854 1.00 92.12 81 SER A CA 1
ATOM 660 C C . SER A 1 81 ? -18.643 3.402 5.577 1.00 92.12 81 SER A C 1
ATOM 662 O O . SER A 1 81 ? -19.431 4.119 6.199 1.00 92.12 81 SER A O 1
ATOM 664 N N . ALA A 1 82 ? -19.058 2.462 4.721 1.00 90.12 82 ALA A N 1
ATOM 665 C CA . ALA A 1 82 ? -20.472 2.192 4.460 1.00 90.12 82 ALA A CA 1
ATOM 666 C C . ALA A 1 82 ? -21.208 1.690 5.715 1.00 90.12 82 ALA A C 1
ATOM 668 O O . ALA A 1 82 ? -22.347 2.079 5.964 1.00 90.12 82 ALA A O 1
ATOM 669 N N . THR A 1 83 ? -20.532 0.881 6.536 1.00 87.75 83 THR A N 1
ATOM 670 C CA . THR A 1 83 ? -21.104 0.316 7.769 1.00 87.75 83 THR A CA 1
ATOM 671 C C . THR A 1 83 ? -21.332 1.379 8.847 1.00 87.75 83 THR A C 1
ATOM 673 O O . THR A 1 83 ? -22.303 1.290 9.580 1.00 87.75 83 THR A O 1
ATOM 676 N N . ILE A 1 84 ? -20.471 2.397 8.939 1.00 80.94 84 ILE A N 1
ATOM 677 C CA . ILE A 1 84 ? -20.587 3.474 9.945 1.00 80.94 84 ILE A CA 1
ATOM 678 C C . ILE A 1 84 ? -21.679 4.494 9.584 1.00 80.94 84 ILE A C 1
ATOM 680 O O . ILE A 1 84 ? -22.193 5.187 10.456 1.00 80.94 84 ILE A O 1
ATOM 684 N N . THR A 1 85 ? -22.017 4.612 8.299 1.00 73.56 85 THR A N 1
ATOM 685 C CA . THR A 1 85 ? -23.005 5.592 7.810 1.00 73.56 85 THR A CA 1
ATOM 686 C C . THR A 1 85 ? -24.456 5.102 7.959 1.00 73.56 85 THR A C 1
ATOM 688 O O . THR A 1 85 ? -25.380 5.894 7.786 1.00 73.56 85 THR A O 1
ATOM 691 N N . THR A 1 86 ? -24.659 3.816 8.264 1.00 57.41 86 THR A N 1
ATOM 692 C CA . THR A 1 86 ? -25.977 3.184 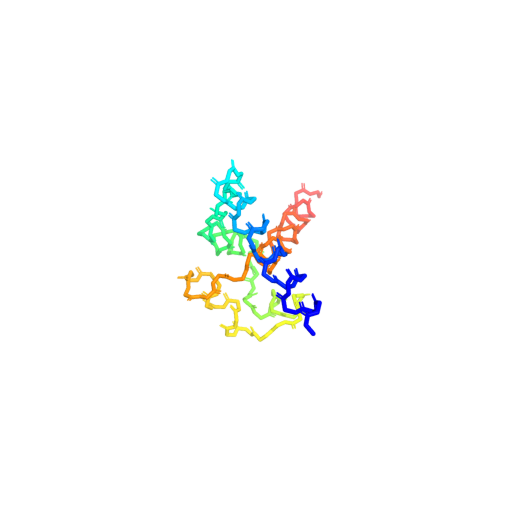8.462 1.00 57.41 86 THR A CA 1
ATOM 693 C C . THR A 1 86 ? -26.299 3.090 9.947 1.00 57.41 86 THR A C 1
ATOM 695 O O . THR A 1 86 ? -27.460 3.376 10.310 1.00 57.41 86 THR A O 1
#

Organism: NCBI:txid1424659